Protein AF-A0A8X6INE1-F1 (afdb_monomer_lite)

InterPro domains:
  IPR004443 YjeF N-terminal domain [PS51385] (10-107)
  IPR036652 YjeF N-terminal domain superfamily [G3DSA:3.40.50.10260] (5-107)
  IPR036652 YjeF N-terminal domain superfamily [SSF64153] (8-100)

Radius of gyration: 15.14 Å; chains: 1; bounding box: 35×28×41 Å

pLDDT: mean 90.76, std 8.65, range [53.94, 97.94]

Organism: Nephila pilipes (NCBI:txid299642)

Sequence (107 aa):
MQSAALEEECVKIEEELQNVFKYNIVQLIEVEGFALTSAIVETFPVYCLKKNEILICIGAGKKGAVGLLCTRYLKIFGNDPTFLYPVTTQEAQLKRFVWQCEEMFVP

Secondary structure (DSSP, 8-state):
-HHHHHHHHHHHHHHHHHHTS---HHHHHHHHHHHHHHHHHHHS-GGGS-TT-EEEE--SHHHHHHHHHHHHHHHHTT--EEEE--S----HHHHHHHHHHHTTT--

Structure (mmCIF, N/CA/C/O backbone):
data_AF-A0A8X6INE1-F1
#
_entry.id   AF-A0A8X6INE1-F1
#
loop_
_atom_site.group_PDB
_atom_site.id
_atom_site.type_symbol
_atom_site.label_atom_id
_atom_site.label_alt_id
_atom_site.label_comp_id
_atom_site.label_asym_id
_atom_site.label_entity_id
_atom_site.label_seq_id
_atom_site.pdbx_PDB_ins_code
_atom_site.Cartn_x
_atom_site.Cartn_y
_atom_site.Cartn_z
_atom_site.occupancy
_atom_site.B_iso_or_equiv
_atom_site.auth_seq_id
_atom_site.auth_comp_id
_atom_site.auth_asym_id
_atom_site.auth_atom_id
_atom_site.pdbx_PDB_model_num
ATOM 1 N N . MET A 1 1 ? 4.506 -14.523 24.594 1.00 53.94 1 MET A N 1
ATOM 2 C CA . MET A 1 1 ? 4.253 -13.614 25.735 1.00 53.94 1 MET A CA 1
ATOM 3 C C . MET A 1 1 ? 4.793 -12.206 25.473 1.00 53.94 1 MET A C 1
ATOM 5 O O . MET A 1 1 ? 4.031 -11.275 25.654 1.00 53.94 1 MET A O 1
ATOM 9 N N . GLN A 1 2 ? 6.027 -12.031 24.969 1.00 57.88 2 GLN A N 1
ATOM 10 C CA . GLN A 1 2 ? 6.564 -10.705 24.593 1.00 57.88 2 GLN A CA 1
ATO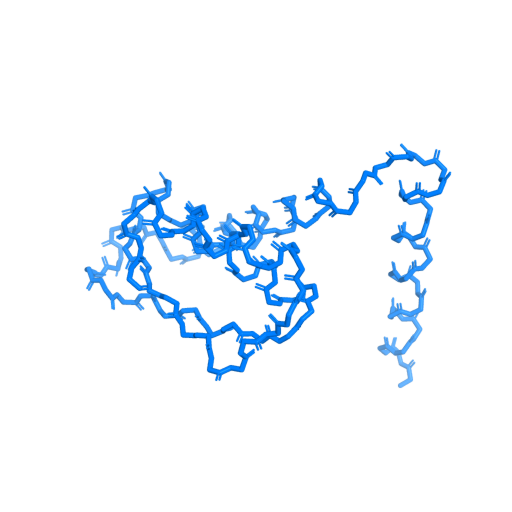M 11 C C . GLN A 1 2 ? 5.869 -10.032 23.388 1.00 57.88 2 GLN A C 1
ATOM 13 O O . GLN A 1 2 ? 5.680 -8.824 23.428 1.00 57.88 2 GLN A O 1
ATOM 18 N N . SER A 1 3 ? 5.446 -10.770 22.348 1.00 66.19 3 SER A N 1
ATOM 19 C CA . SER A 1 3 ? 4.816 -10.132 21.169 1.00 66.19 3 SER A CA 1
ATOM 20 C C . SER A 1 3 ? 3.423 -9.564 21.454 1.00 66.19 3 SER A C 1
ATOM 22 O O . SER A 1 3 ? 3.090 -8.510 20.937 1.00 66.19 3 SER A O 1
ATOM 24 N N . ALA A 1 4 ? 2.641 -10.212 22.322 1.00 75.19 4 ALA A N 1
ATOM 25 C CA . ALA A 1 4 ? 1.293 -9.754 22.663 1.00 75.19 4 ALA A CA 1
ATOM 26 C C . ALA A 1 4 ? 1.304 -8.417 23.425 1.00 75.19 4 ALA A C 1
ATOM 28 O O . ALA A 1 4 ? 0.450 -7.571 23.195 1.00 75.19 4 ALA A O 1
ATOM 29 N N . ALA A 1 5 ? 2.297 -8.207 24.298 1.00 79.75 5 ALA A N 1
ATOM 30 C CA . ALA A 1 5 ? 2.457 -6.942 25.013 1.00 79.75 5 ALA A CA 1
ATOM 31 C C . ALA A 1 5 ? 2.840 -5.792 24.063 1.00 79.75 5 ALA A C 1
ATOM 33 O O . ALA A 1 5 ? 2.336 -4.684 24.209 1.00 79.75 5 ALA A O 1
ATOM 34 N N . LEU A 1 6 ? 3.684 -6.076 23.065 1.00 88.00 6 LEU A N 1
ATOM 35 C CA . LEU A 1 6 ? 4.057 -5.105 22.036 1.00 88.00 6 LEU A CA 1
ATOM 36 C C . LEU A 1 6 ? 2.860 -4.747 21.143 1.00 88.00 6 LEU A C 1
ATOM 38 O O . LEU A 1 6 ? 2.648 -3.582 20.833 1.00 88.00 6 LEU A O 1
ATOM 42 N N . GLU A 1 7 ? 2.057 -5.740 20.755 1.00 85.69 7 GLU A N 1
ATOM 43 C CA . GLU A 1 7 ? 0.834 -5.518 19.974 1.00 85.69 7 GLU A CA 1
ATOM 44 C C . GLU A 1 7 ? -0.160 -4.625 20.726 1.00 85.69 7 GLU A C 1
ATOM 46 O O . GLU A 1 7 ? -0.713 -3.696 20.140 1.00 85.69 7 GLU A O 1
ATOM 51 N N . GLU A 1 8 ? -0.347 -4.852 22.028 1.00 91.50 8 GLU A N 1
ATOM 52 C CA . GLU A 1 8 ? -1.215 -4.014 22.860 1.00 91.50 8 GLU A CA 1
ATOM 53 C C . GLU A 1 8 ? -0.701 -2.567 22.958 1.00 91.50 8 GLU A C 1
ATOM 55 O O . GLU A 1 8 ? -1.487 -1.618 22.918 1.00 91.50 8 GLU A O 1
ATOM 60 N N . GLU A 1 9 ? 0.616 -2.380 23.056 1.00 94.50 9 GLU A N 1
ATOM 61 C CA . GLU A 1 9 ? 1.240 -1.055 23.069 1.00 94.50 9 GLU A CA 1
ATOM 62 C C . GLU A 1 9 ? 1.068 -0.327 21.727 1.00 94.50 9 GLU A C 1
ATOM 64 O O . GLU A 1 9 ? 0.668 0.838 21.712 1.00 94.50 9 GLU A O 1
ATOM 69 N N . CYS A 1 10 ? 1.268 -1.016 20.598 1.00 89.62 10 CYS A N 1
ATOM 70 C CA . CYS A 1 10 ? 1.027 -0.448 19.269 1.00 89.62 10 CYS A CA 1
ATOM 71 C C . CYS A 1 10 ? -0.420 0.028 19.100 1.00 89.62 10 CYS A C 1
ATOM 73 O O . CYS A 1 10 ? -0.643 1.122 18.584 1.00 89.62 10 CYS A O 1
ATOM 75 N N . VAL A 1 11 ? -1.399 -0.754 19.569 1.00 91.88 11 VAL A N 1
ATOM 76 C CA . VAL A 1 11 ? -2.817 -0.366 19.507 1.00 91.88 11 VAL A CA 1
ATOM 77 C C . VAL A 1 11 ? -3.066 0.923 20.292 1.00 91.88 11 VAL A C 1
ATOM 79 O O . VAL A 1 11 ? -3.707 1.834 19.775 1.00 91.88 11 VAL A O 1
ATOM 82 N N . LYS A 1 12 ? -2.507 1.048 21.502 1.00 96.31 12 LYS A N 1
ATOM 83 C CA . LYS A 1 12 ? -2.659 2.261 22.325 1.00 96.31 12 LYS A CA 1
ATOM 84 C C . LYS A 1 12 ? -2.056 3.494 21.656 1.00 96.31 12 LYS A C 1
ATOM 86 O O . LYS A 1 12 ? -2.669 4.559 21.677 1.00 96.31 12 LYS A O 1
ATOM 91 N N . ILE A 1 13 ? -0.889 3.350 21.028 1.00 95.56 13 ILE A N 1
ATOM 92 C CA . ILE A 1 13 ? -0.250 4.441 20.280 1.00 95.56 13 ILE A CA 1
ATOM 93 C C . ILE A 1 13 ? -1.129 4.861 19.093 1.00 95.56 13 ILE A C 1
ATOM 95 O O . ILE A 1 13 ? -1.353 6.053 18.883 1.00 95.56 13 ILE A O 1
ATOM 99 N N . GLU A 1 14 ? -1.673 3.908 18.330 1.00 93.25 14 GLU A N 1
ATOM 100 C CA . GLU A 1 14 ? -2.576 4.219 17.213 1.00 93.25 14 GLU A CA 1
ATOM 101 C C . GLU A 1 14 ? -3.867 4.914 17.671 1.00 93.25 14 GLU A C 1
ATOM 103 O O . GLU A 1 14 ? -4.356 5.825 16.991 1.00 93.25 14 GLU A O 1
ATOM 108 N N . GLU A 1 15 ? -4.416 4.516 18.820 1.00 95.75 15 GLU A N 1
ATOM 109 C CA . GLU A 1 15 ? -5.569 5.178 19.430 1.00 95.75 15 GLU A CA 1
ATOM 110 C C . GLU A 1 15 ? -5.2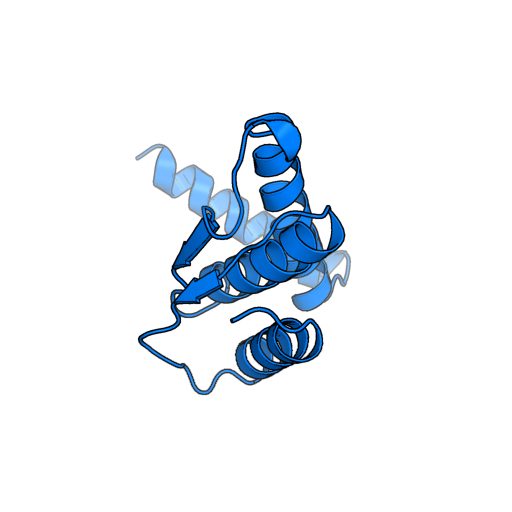35 6.608 19.863 1.00 95.75 15 GLU A C 1
ATOM 112 O O . GLU A 1 15 ? -6.036 7.515 19.636 1.00 95.75 15 GLU A O 1
ATOM 117 N N . GLU A 1 16 ? -4.058 6.845 20.445 1.00 97.94 16 GLU A N 1
ATOM 118 C CA . GLU A 1 16 ? -3.616 8.182 20.847 1.00 97.94 16 GLU A CA 1
ATOM 119 C C . GLU A 1 16 ? -3.421 9.101 19.632 1.00 97.94 16 GLU A C 1
ATOM 121 O O . GLU A 1 16 ? -3.908 10.237 19.619 1.00 97.94 16 GLU A O 1
ATOM 126 N N . LEU A 1 17 ? -2.795 8.598 18.563 1.00 97.81 17 LEU A N 1
ATOM 127 C CA . LEU A 1 17 ? -2.607 9.337 17.310 1.00 97.81 17 LEU A CA 1
ATOM 128 C C . LEU A 1 17 ? -3.938 9.807 16.708 1.00 97.81 17 LEU A C 1
ATOM 130 O O . LEU A 1 17 ? -4.037 10.940 16.231 1.00 97.81 17 LEU A O 1
ATOM 134 N N . GLN A 1 18 ? -4.978 8.976 16.771 1.00 96.56 18 GLN A N 1
ATOM 135 C CA . GLN A 1 18 ? -6.294 9.311 16.224 1.00 96.56 18 GLN A CA 1
ATOM 136 C C . GLN A 1 18 ? -7.136 10.164 17.181 1.00 96.56 18 GLN A C 1
ATOM 138 O O . GLN A 1 18 ? -7.794 11.119 16.762 1.00 96.56 18 GLN A O 1
ATOM 143 N N . ASN A 1 19 ? -7.113 9.861 18.479 1.00 97.25 19 ASN A N 1
ATOM 144 C CA . ASN A 1 19 ? -8.006 10.488 19.450 1.00 97.25 19 ASN A CA 1
ATOM 145 C C . ASN A 1 19 ? -7.429 11.757 20.076 1.00 97.25 19 ASN A C 1
ATOM 147 O O . ASN A 1 19 ? -8.187 12.700 20.304 1.00 97.25 19 ASN A O 1
ATOM 151 N N . VAL A 1 20 ? -6.124 11.811 20.340 1.00 97.94 20 VAL A N 1
ATOM 152 C CA . VAL A 1 20 ? -5.457 12.975 20.941 1.00 97.94 20 VAL A CA 1
ATOM 153 C C . VAL A 1 20 ? -4.901 13.877 19.847 1.00 97.94 20 VAL A C 1
ATOM 155 O O . VAL A 1 20 ? -5.274 15.047 19.776 1.00 97.94 20 VAL A O 1
ATOM 158 N N . PHE A 1 21 ? -4.087 13.322 18.947 1.00 97.81 21 PHE A N 1
ATOM 159 C CA . PHE A 1 21 ? -3.405 14.091 17.897 1.00 97.81 21 PHE A CA 1
ATOM 160 C C . PHE A 1 21 ? -4.243 14.309 16.630 1.00 97.81 21 PHE A C 1
ATOM 162 O O . PHE A 1 21 ? -3.852 15.086 15.762 1.00 97.81 21 PHE A O 1
ATOM 169 N N . LYS A 1 22 ? -5.424 13.682 16.548 1.00 97.38 22 LYS A N 1
ATOM 170 C CA . LYS A 1 22 ? -6.415 13.874 15.476 1.00 97.38 22 LYS A CA 1
ATOM 171 C C . LYS A 1 22 ? -5.907 13.535 14.072 1.00 97.38 22 LYS A C 1
ATOM 173 O O . LYS A 1 22 ? -6.461 14.033 13.090 1.00 97.38 22 LYS A O 1
ATOM 178 N N . TYR A 1 23 ? -4.908 12.660 13.958 1.00 97.44 23 TYR A N 1
ATOM 179 C CA . TYR A 1 23 ? -4.569 12.073 12.668 1.00 97.44 23 TYR A CA 1
ATOM 180 C C . TYR A 1 23 ? -5.736 11.228 12.176 1.00 97.44 23 TYR A C 1
ATOM 182 O O . TYR A 1 23 ? -6.311 10.434 12.921 1.00 97.44 23 TYR A O 1
ATOM 190 N N . ASN A 1 24 ? -6.095 11.390 10.908 1.00 94.38 24 ASN A N 1
ATOM 191 C CA . ASN A 1 24 ? -7.049 10.483 10.298 1.00 94.38 24 ASN A CA 1
ATOM 192 C C . ASN A 1 24 ? -6.345 9.173 9.909 1.00 94.38 24 ASN A C 1
ATOM 194 O O . ASN A 1 24 ? -5.143 9.143 9.641 1.00 94.38 24 ASN A O 1
ATOM 198 N N . ILE A 1 25 ? -7.108 8.083 9.844 1.00 91.50 25 ILE A N 1
ATOM 199 C CA . ILE A 1 25 ? -6.553 6.761 9.537 1.00 91.50 25 ILE A CA 1
ATOM 200 C C . ILE A 1 25 ? -5.859 6.711 8.167 1.00 91.50 25 ILE A C 1
ATOM 202 O O . ILE A 1 25 ? -4.854 6.028 8.017 1.00 91.50 25 ILE A O 1
ATOM 206 N N . VAL A 1 26 ? -6.337 7.479 7.181 1.00 93.50 26 VAL A N 1
ATOM 207 C CA . VAL A 1 26 ? -5.726 7.530 5.845 1.00 93.50 26 VAL A CA 1
ATOM 208 C C . VAL A 1 26 ? -4.314 8.113 5.915 1.00 93.50 26 VAL A C 1
ATOM 210 O O . VAL A 1 26 ? -3.413 7.550 5.312 1.00 93.50 26 VAL A O 1
ATOM 213 N N . GLN A 1 27 ? -4.087 9.175 6.692 1.00 95.62 27 GLN A N 1
ATOM 214 C CA . GLN A 1 27 ? -2.761 9.766 6.897 1.00 95.62 27 GLN A CA 1
ATOM 215 C C . GLN A 1 27 ? -1.788 8.765 7.522 1.00 95.62 27 GLN A C 1
ATOM 217 O O . GLN A 1 27 ? -0.640 8.693 7.096 1.00 95.62 27 GLN A O 1
ATOM 222 N N . LEU A 1 28 ? -2.244 7.982 8.504 1.00 95.31 28 LEU A N 1
ATOM 223 C CA . LEU A 1 28 ? -1.407 6.970 9.151 1.00 95.31 28 LEU A CA 1
ATOM 224 C C . LEU A 1 28 ? -1.034 5.845 8.174 1.00 95.31 28 LEU A C 1
ATOM 226 O O . LEU A 1 28 ? 0.143 5.522 8.040 1.00 95.31 28 LEU A O 1
ATOM 230 N N . ILE A 1 29 ? -2.007 5.319 7.422 1.00 95.31 29 ILE A N 1
ATOM 231 C CA . ILE A 1 29 ? -1.765 4.279 6.406 1.00 95.31 29 ILE A CA 1
ATOM 232 C C . ILE A 1 29 ? -0.821 4.802 5.309 1.00 95.31 29 ILE A C 1
ATOM 234 O O . ILE A 1 29 ? 0.072 4.073 4.884 1.00 95.31 29 ILE A O 1
ATOM 238 N N . GLU A 1 30 ? -0.966 6.059 4.877 1.00 96.69 30 GLU A N 1
ATOM 239 C CA . GLU A 1 30 ? -0.063 6.706 3.909 1.00 96.69 30 GLU A CA 1
ATOM 240 C C . GLU A 1 30 ? 1.387 6.744 4.392 1.00 96.69 30 GLU A C 1
ATOM 242 O O . GLU A 1 30 ? 2.297 6.360 3.654 1.00 96.69 30 GLU A O 1
ATOM 247 N N . VAL A 1 31 ? 1.609 7.127 5.652 1.00 96.62 31 VAL A N 1
ATOM 248 C CA . VAL A 1 31 ? 2.950 7.127 6.251 1.00 96.62 31 VAL A CA 1
ATOM 249 C C . VAL A 1 31 ? 3.514 5.707 6.349 1.00 96.62 31 VAL A C 1
ATOM 251 O O . VAL A 1 31 ? 4.676 5.493 6.007 1.00 96.62 31 VAL A O 1
ATOM 254 N N . GLU A 1 32 ? 2.705 4.722 6.748 1.00 95.62 32 GLU A N 1
ATOM 255 C CA . GLU A 1 32 ? 3.118 3.312 6.811 1.00 95.62 32 GLU A CA 1
ATOM 256 C C . GLU A 1 32 ? 3.488 2.753 5.425 1.00 95.62 32 GLU A C 1
ATOM 258 O O . GLU A 1 32 ? 4.528 2.110 5.268 1.00 95.62 32 GLU A O 1
ATOM 263 N N . GLY A 1 33 ? 2.675 3.031 4.400 1.00 97.25 33 GLY A N 1
ATOM 264 C CA . GLY A 1 33 ? 2.930 2.606 3.020 1.00 97.25 33 GLY A CA 1
ATOM 265 C C . GLY A 1 33 ? 4.187 3.244 2.430 1.00 97.25 33 GLY A C 1
ATOM 266 O O . GLY A 1 33 ? 4.968 2.572 1.746 1.00 97.25 33 GLY A O 1
ATOM 267 N N . PHE A 1 34 ? 4.425 4.522 2.734 1.00 97.75 34 PHE A N 1
ATOM 268 C CA . PHE A 1 34 ? 5.651 5.213 2.350 1.00 97.75 34 PHE A CA 1
ATOM 269 C C . PHE A 1 34 ? 6.879 4.620 3.051 1.00 97.75 34 PHE A C 1
ATOM 271 O O . PHE A 1 34 ? 7.867 4.310 2.385 1.00 97.75 34 PHE A O 1
ATOM 278 N N . ALA A 1 35 ? 6.811 4.401 4.369 1.00 97.38 35 ALA A N 1
ATOM 279 C CA . ALA A 1 35 ? 7.909 3.826 5.144 1.00 97.38 35 ALA A CA 1
ATOM 280 C C . ALA A 1 35 ? 8.291 2.423 4.642 1.00 97.38 35 ALA A C 1
ATOM 282 O O . ALA A 1 35 ? 9.474 2.143 4.438 1.00 97.38 35 ALA A O 1
ATOM 283 N N . LEU A 1 36 ? 7.295 1.571 4.363 1.00 96.69 36 LEU A N 1
ATOM 284 C CA . LEU A 1 36 ? 7.515 0.252 3.766 1.00 96.69 36 LEU A CA 1
ATOM 285 C C . LEU A 1 36 ? 8.215 0.359 2.405 1.00 96.69 36 LEU A C 1
ATOM 287 O O . LEU A 1 36 ? 9.152 -0.385 2.122 1.00 96.69 36 LEU A O 1
ATOM 291 N N . THR A 1 37 ? 7.793 1.311 1.575 1.00 96.88 37 THR A N 1
ATOM 292 C CA . THR A 1 37 ? 8.402 1.520 0.260 1.00 96.88 37 THR A CA 1
ATOM 293 C C . THR A 1 37 ? 9.840 2.014 0.356 1.00 96.88 37 THR A C 1
ATOM 295 O O . THR A 1 37 ? 10.686 1.517 -0.382 1.00 96.88 37 THR A O 1
ATOM 298 N N . SER A 1 38 ? 10.133 2.941 1.275 1.00 96.38 38 SER A N 1
ATOM 299 C CA . SER A 1 38 ? 11.497 3.443 1.503 1.00 96.38 38 SER A CA 1
ATOM 300 C C . SER A 1 38 ? 12.440 2.290 1.826 1.00 96.38 38 SER A C 1
ATOM 302 O O . SER A 1 38 ? 13.463 2.127 1.168 1.00 96.38 38 SER A O 1
ATOM 304 N N . ALA A 1 39 ? 12.036 1.411 2.749 1.00 96.38 39 ALA A N 1
ATOM 305 C CA . ALA A 1 39 ? 12.826 0.241 3.116 1.00 96.38 39 ALA A CA 1
ATOM 306 C C . ALA A 1 39 ? 13.080 -0.695 1.920 1.00 96.38 39 ALA A C 1
ATOM 308 O O . ALA A 1 39 ? 14.193 -1.201 1.755 1.00 96.38 39 ALA A O 1
ATOM 309 N N . ILE A 1 40 ? 12.077 -0.909 1.058 1.00 93.94 40 ILE A N 1
ATOM 310 C CA . ILE A 1 40 ? 12.228 -1.730 -0.151 1.00 93.94 40 ILE A CA 1
ATOM 311 C C . ILE A 1 40 ? 13.196 -1.073 -1.135 1.00 93.94 40 ILE A C 1
ATOM 313 O O . ILE A 1 40 ? 14.099 -1.749 -1.611 1.00 93.94 40 ILE A O 1
ATOM 317 N N . VAL A 1 41 ? 13.038 0.218 -1.433 1.00 93.25 41 VAL A N 1
ATOM 318 C CA . VAL A 1 41 ? 13.875 0.936 -2.411 1.00 93.25 41 VAL A CA 1
ATOM 319 C C . VAL A 1 41 ? 15.326 1.048 -1.937 1.00 93.25 41 VAL A C 1
ATOM 321 O O . VAL A 1 41 ? 16.246 0.956 -2.749 1.00 93.25 41 VAL A O 1
ATOM 324 N N . GLU A 1 42 ? 15.547 1.198 -0.630 1.00 93.69 42 GLU A N 1
ATOM 325 C CA . GLU A 1 42 ? 16.882 1.198 -0.023 1.00 93.69 42 GLU A CA 1
ATOM 326 C C . GLU A 1 42 ? 17.547 -0.181 -0.098 1.00 93.69 42 GLU A C 1
ATOM 328 O O . GLU A 1 42 ? 18.738 -0.283 -0.394 1.00 93.69 42 GLU A O 1
ATOM 333 N N . THR A 1 43 ? 16.781 -1.250 0.137 1.00 93.94 43 THR A N 1
ATOM 334 C CA . THR A 1 43 ? 17.300 -2.628 0.140 1.00 93.94 43 THR A CA 1
ATOM 335 C C . THR A 1 43 ? 17.470 -3.184 -1.275 1.00 93.94 43 THR A C 1
ATOM 337 O O . THR A 1 43 ? 18.425 -3.908 -1.559 1.00 93.94 43 THR A O 1
ATOM 340 N N . PHE A 1 44 ? 16.556 -2.831 -2.178 1.00 90.56 44 PHE A N 1
ATOM 341 C CA . PHE A 1 44 ? 16.491 -3.284 -3.564 1.00 90.56 44 PHE A CA 1
ATOM 342 C C . PHE A 1 44 ? 16.367 -2.078 -4.505 1.00 90.56 44 PHE A C 1
ATOM 344 O O . PHE A 1 44 ? 15.280 -1.787 -5.019 1.00 90.56 44 PHE A O 1
ATOM 351 N N . PRO A 1 45 ? 17.479 -1.362 -4.752 1.00 86.62 45 PRO A N 1
ATOM 352 C CA . PRO A 1 45 ? 17.478 -0.221 -5.654 1.00 86.62 45 PRO A CA 1
ATOM 353 C C . PRO A 1 45 ? 16.946 -0.584 -7.042 1.00 86.62 45 PRO A C 1
ATOM 355 O O . PRO A 1 45 ? 17.178 -1.687 -7.536 1.00 86.62 45 PRO A O 1
ATOM 358 N N . VAL A 1 46 ? 16.292 0.369 -7.711 1.00 84.12 46 VAL A N 1
ATOM 359 C CA . VAL A 1 46 ? 15.604 0.144 -9.000 1.00 84.12 46 VAL A CA 1
ATOM 360 C C . VAL A 1 46 ? 16.515 -0.491 -10.055 1.00 84.12 46 VAL A C 1
ATOM 362 O O . VAL A 1 46 ? 16.077 -1.354 -10.804 1.00 84.12 46 VAL A O 1
ATOM 365 N N . TYR A 1 47 ? 17.798 -0.119 -10.097 1.00 82.62 47 TYR A N 1
ATOM 366 C CA . TYR A 1 47 ? 18.757 -0.662 -11.067 1.00 82.62 47 TYR A CA 1
ATOM 367 C C . TYR A 1 47 ? 19.121 -2.139 -10.831 1.00 82.62 47 TYR A C 1
ATOM 369 O O . TYR A 1 47 ? 19.685 -2.772 -11.723 1.00 82.62 47 TYR A O 1
ATOM 377 N N . CYS A 1 48 ? 18.820 -2.688 -9.652 1.00 83.69 48 CYS A N 1
ATOM 378 C CA . CYS A 1 48 ? 19.008 -4.102 -9.334 1.00 83.69 48 CYS A CA 1
ATOM 379 C C . CYS A 1 48 ? 17.840 -4.975 -9.810 1.00 83.69 48 CYS A C 1
ATOM 381 O O . CYS A 1 48 ? 17.996 -6.193 -9.869 1.00 83.69 48 CYS A O 1
ATOM 383 N N . LEU A 1 49 ? 16.689 -4.373 -10.124 1.00 81.31 49 LEU A N 1
ATOM 384 C CA . LEU A 1 49 ? 15.452 -5.073 -10.459 1.00 81.31 49 LEU A CA 1
ATOM 385 C C . LEU A 1 49 ? 15.123 -4.893 -11.946 1.00 81.31 49 LEU A C 1
ATOM 387 O O . LEU A 1 49 ? 15.204 -3.796 -12.502 1.00 81.31 49 LEU A O 1
ATOM 391 N N . LYS A 1 50 ? 14.730 -5.973 -12.617 1.00 76.31 50 LYS A N 1
ATOM 392 C CA . LYS A 1 50 ? 14.164 -5.917 -13.970 1.00 76.31 50 LYS A CA 1
ATOM 393 C C . LYS A 1 50 ? 12.698 -5.483 -13.906 1.00 76.31 50 LYS A C 1
ATOM 395 O O . LYS A 1 50 ? 12.057 -5.479 -12.855 1.00 76.31 50 LYS A O 1
ATOM 400 N N . LYS A 1 51 ? 12.140 -5.132 -15.068 1.00 70.25 51 LYS A N 1
ATOM 401 C CA . LYS A 1 51 ? 10.701 -4.855 -15.196 1.00 70.25 51 LYS A CA 1
ATOM 402 C C . LYS A 1 51 ? 9.869 -6.058 -14.736 1.00 70.25 51 LYS A C 1
ATOM 404 O O . LYS A 1 51 ? 10.213 -7.189 -15.074 1.00 70.25 51 LYS A O 1
ATOM 409 N N . ASN A 1 52 ? 8.759 -5.784 -14.048 1.00 66.06 52 ASN A N 1
ATOM 410 C CA . ASN A 1 52 ? 7.785 -6.760 -13.541 1.00 66.06 52 ASN A CA 1
ATOM 411 C C . ASN A 1 52 ? 8.308 -7.749 -12.479 1.00 66.06 52 ASN A C 1
ATOM 413 O O . ASN A 1 52 ? 7.770 -8.846 -12.349 1.00 66.06 52 ASN A O 1
ATOM 417 N N . GLU A 1 53 ? 9.345 -7.398 -11.713 1.00 82.38 53 GLU A N 1
ATOM 418 C CA . GLU A 1 53 ? 9.877 -8.283 -10.660 1.00 82.38 53 GLU A CA 1
ATOM 419 C C . GLU A 1 53 ? 9.227 -8.091 -9.279 1.00 82.38 53 GLU A C 1
ATOM 421 O O . GLU A 1 53 ? 9.526 -8.849 -8.357 1.00 82.38 53 GLU A O 1
ATOM 426 N N . ILE A 1 54 ? 8.323 -7.119 -9.112 1.00 92.69 54 ILE A N 1
ATOM 427 C CA . ILE A 1 54 ? 7.686 -6.847 -7.816 1.00 92.69 54 ILE A CA 1
ATOM 428 C C . ILE A 1 54 ? 6.204 -7.207 -7.869 1.00 92.69 54 ILE A C 1
ATOM 430 O O . ILE A 1 54 ? 5.405 -6.499 -8.476 1.00 92.69 54 ILE A O 1
ATOM 434 N N . LEU A 1 55 ? 5.837 -8.281 -7.172 1.00 94.94 55 LEU A N 1
ATOM 435 C CA . LEU A 1 55 ? 4.450 -8.657 -6.920 1.00 94.94 55 LEU A CA 1
ATOM 436 C C . LEU A 1 55 ? 4.075 -8.335 -5.473 1.00 94.94 55 LEU A C 1
ATOM 438 O O . LEU A 1 55 ? 4.731 -8.803 -4.542 1.00 94.94 55 LEU A O 1
ATOM 442 N N . ILE A 1 56 ? 2.982 -7.597 -5.282 1.00 95.44 56 ILE A N 1
ATOM 443 C CA . ILE A 1 56 ? 2.443 -7.280 -3.958 1.00 95.44 56 ILE A CA 1
ATOM 444 C C . ILE A 1 56 ? 1.132 -8.031 -3.743 1.00 95.44 56 ILE A C 1
ATOM 446 O O . ILE A 1 56 ? 0.141 -7.813 -4.436 1.00 95.44 56 ILE A O 1
ATOM 450 N N . CYS A 1 57 ? 1.116 -8.918 -2.750 1.00 95.06 57 CYS A N 1
ATOM 451 C CA . CYS A 1 57 ? -0.070 -9.684 -2.378 1.00 95.06 57 CYS A CA 1
ATOM 452 C C . CYS A 1 57 ? -0.928 -8.891 -1.386 1.00 95.06 57 CYS A C 1
ATOM 454 O O . CYS A 1 57 ? -0.517 -8.644 -0.251 1.00 95.06 57 CYS A O 1
ATOM 456 N N . ILE A 1 58 ? -2.135 -8.517 -1.803 1.00 94.12 58 ILE A N 1
ATOM 457 C CA . ILE A 1 58 ? -3.044 -7.671 -1.031 1.00 94.12 58 ILE A CA 1
ATOM 458 C C . ILE A 1 58 ? -3.996 -8.541 -0.208 1.00 94.12 58 ILE A C 1
ATOM 460 O O . ILE A 1 58 ? -4.796 -9.311 -0.742 1.00 94.12 58 ILE A O 1
ATOM 464 N N . GLY A 1 59 ? -3.895 -8.413 1.116 1.00 90.75 59 GLY A N 1
ATOM 465 C CA . GLY A 1 59 ? -4.830 -9.003 2.075 1.00 90.75 59 GLY A CA 1
ATOM 466 C C . GLY A 1 59 ? -6.012 -8.085 2.399 1.00 90.75 59 GLY A C 1
ATOM 467 O O . GLY A 1 59 ? -6.156 -7.001 1.845 1.00 90.75 59 GLY A O 1
ATOM 468 N N . ALA A 1 60 ? -6.853 -8.506 3.342 1.00 87.88 60 ALA A N 1
ATOM 469 C CA . ALA A 1 60 ? -7.951 -7.687 3.854 1.00 87.88 60 ALA A CA 1
ATOM 470 C C . ALA A 1 60 ? -7.481 -6.651 4.899 1.00 87.88 60 ALA A C 1
ATOM 472 O O . ALA A 1 60 ? -6.463 -6.838 5.573 1.00 87.88 60 ALA A O 1
ATOM 473 N N . GLY A 1 61 ? -8.270 -5.587 5.078 1.00 88.75 61 GLY A N 1
ATOM 474 C CA . GLY A 1 61 ? -8.091 -4.582 6.129 1.00 88.75 61 GLY A CA 1
ATOM 475 C C . GLY A 1 61 ? -6.858 -3.691 5.951 1.00 88.75 61 GLY A C 1
ATOM 476 O O . GLY A 1 61 ? -6.313 -3.551 4.854 1.00 88.75 61 GLY A O 1
ATOM 477 N N . LYS A 1 62 ? -6.392 -3.102 7.061 1.00 90.31 62 LYS A N 1
ATOM 478 C CA . LYS A 1 62 ? -5.318 -2.090 7.082 1.00 90.31 62 LYS A CA 1
ATOM 479 C C . LYS A 1 62 ? -4.027 -2.554 6.396 1.00 90.31 62 LYS A C 1
ATOM 481 O O . LYS A 1 62 ? -3.455 -1.805 5.615 1.00 90.31 62 LYS A O 1
ATOM 486 N N . LYS A 1 63 ? -3.600 -3.805 6.609 1.00 90.75 63 LYS A N 1
ATOM 487 C CA . LYS A 1 63 ? -2.391 -4.355 5.960 1.00 90.75 63 LYS A CA 1
ATOM 488 C C . LYS A 1 63 ? -2.517 -4.393 4.434 1.00 90.75 63 LYS A C 1
ATOM 490 O O . LYS A 1 63 ? -1.551 -4.100 3.737 1.00 90.75 63 LYS A O 1
ATOM 495 N N . 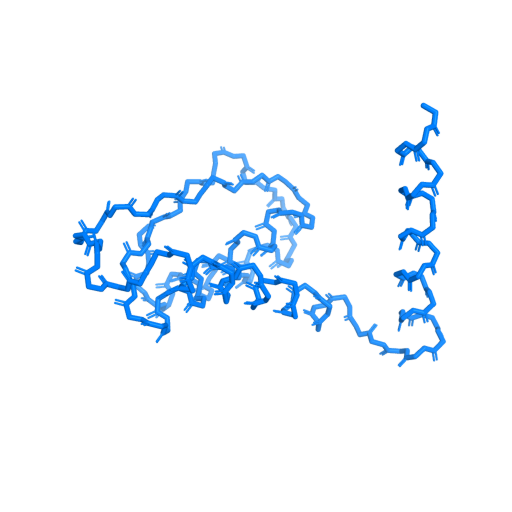GLY A 1 64 ? -3.706 -4.713 3.919 1.00 93.75 64 GLY A N 1
ATOM 496 C CA . GLY A 1 64 ? -3.998 -4.636 2.487 1.00 93.75 64 GLY A CA 1
ATOM 497 C C . GLY A 1 64 ? -3.919 -3.209 1.954 1.00 93.75 64 GLY A C 1
ATOM 498 O O . GLY A 1 64 ? -3.302 -2.975 0.918 1.00 93.75 64 GLY A O 1
ATOM 499 N N . ALA A 1 65 ? -4.476 -2.245 2.694 1.00 94.62 65 ALA A N 1
ATOM 500 C CA . ALA A 1 65 ? -4.383 -0.828 2.348 1.00 94.62 65 ALA A CA 1
ATOM 501 C C . ALA A 1 65 ? -2.926 -0.334 2.294 1.00 94.62 65 ALA A C 1
ATOM 503 O O . ALA A 1 65 ? -2.536 0.283 1.306 1.00 94.62 65 ALA A O 1
ATOM 504 N N . VAL A 1 66 ? -2.103 -0.670 3.295 1.00 96.56 66 VAL A N 1
ATOM 505 C CA . VAL A 1 66 ? -0.662 -0.354 3.305 1.00 96.56 66 VAL A CA 1
ATOM 506 C C . VAL A 1 66 ? 0.050 -0.977 2.101 1.00 96.56 66 VAL A C 1
ATOM 508 O O . VAL A 1 66 ? 0.858 -0.311 1.460 1.00 96.56 66 VAL A O 1
ATOM 511 N N . GLY A 1 67 ? -0.281 -2.225 1.748 1.00 96.19 67 GLY A N 1
ATOM 512 C CA . GLY A 1 67 ? 0.243 -2.890 0.553 1.00 96.19 67 GLY A CA 1
ATOM 513 C C . GLY A 1 67 ? -0.081 -2.137 -0.739 1.00 96.19 67 GLY A C 1
ATOM 514 O O . GLY A 1 67 ? 0.820 -1.889 -1.530 1.00 96.19 67 GLY A O 1
ATOM 515 N N . LEU A 1 68 ? -1.333 -1.705 -0.925 1.00 96.62 68 LEU A N 1
ATOM 516 C CA . LEU A 1 68 ? -1.743 -0.911 -2.093 1.00 96.62 68 LEU A CA 1
ATOM 517 C C . LEU A 1 68 ? -1.005 0.433 -2.157 1.00 96.62 68 LEU A C 1
ATOM 519 O O . LEU A 1 68 ? -0.549 0.841 -3.223 1.00 96.62 68 LEU A O 1
ATOM 523 N N . LEU A 1 69 ? -0.828 1.109 -1.020 1.00 97.44 69 LEU A N 1
ATOM 524 C CA . LEU A 1 69 ? -0.047 2.346 -0.976 1.00 97.44 69 LEU A CA 1
ATOM 525 C C . LEU A 1 69 ? 1.425 2.106 -1.290 1.00 97.44 69 LEU A C 1
ATOM 527 O O . LEU A 1 69 ? 2.023 2.889 -2.024 1.00 97.44 69 LEU A O 1
ATOM 531 N N . CYS A 1 70 ? 1.994 1.002 -0.811 1.00 97.50 70 CYS A N 1
ATOM 532 C CA . CYS A 1 70 ? 3.345 0.604 -1.174 1.00 97.50 70 CYS A CA 1
ATOM 533 C C . CYS A 1 70 ? 3.481 0.380 -2.686 1.00 97.50 70 CYS A C 1
ATOM 535 O O . CYS A 1 70 ? 4.388 0.931 -3.306 1.00 97.50 70 CYS A O 1
ATOM 537 N N . THR A 1 71 ? 2.532 -0.324 -3.311 1.00 97.06 71 THR A N 1
ATOM 538 C CA . THR A 1 71 ? 2.466 -0.482 -4.772 1.00 97.06 71 THR A CA 1
ATOM 539 C C . THR A 1 71 ? 2.461 0.869 -5.486 1.00 97.06 71 THR A C 1
ATOM 541 O O . THR A 1 71 ? 3.234 1.094 -6.420 1.00 97.06 71 THR A O 1
ATOM 544 N N . ARG A 1 72 ? 1.629 1.801 -5.012 1.00 97.31 72 ARG A N 1
ATOM 545 C CA . ARG A 1 72 ? 1.529 3.155 -5.560 1.00 97.31 72 ARG A CA 1
ATOM 546 C C . ARG A 1 72 ? 2.857 3.909 -5.458 1.00 97.31 72 ARG A C 1
ATOM 548 O O . ARG A 1 72 ? 3.315 4.488 -6.441 1.00 97.31 72 ARG A O 1
ATOM 555 N N . TYR A 1 73 ? 3.497 3.892 -4.291 1.00 97.62 73 TYR A N 1
ATOM 556 C CA . TYR A 1 73 ? 4.773 4.573 -4.076 1.00 97.62 73 TYR A CA 1
ATOM 557 C C . TYR A 1 73 ? 5.917 3.946 -4.873 1.00 97.62 73 TYR A C 1
ATOM 559 O O . TYR A 1 73 ? 6.714 4.682 -5.448 1.00 97.62 73 TYR A O 1
ATOM 567 N N . LEU A 1 74 ? 5.976 2.618 -4.990 1.00 95.69 74 LEU A N 1
ATOM 568 C CA . LEU A 1 74 ? 6.965 1.936 -5.829 1.00 95.69 74 LEU A CA 1
ATOM 569 C C . LEU A 1 74 ? 6.877 2.399 -7.286 1.00 95.69 74 LEU A C 1
ATOM 571 O O . LEU A 1 74 ? 7.905 2.675 -7.902 1.00 95.69 74 LEU A O 1
ATOM 575 N N . LYS A 1 75 ? 5.659 2.570 -7.818 1.00 94.94 75 LYS A N 1
ATOM 576 C CA . LYS A 1 75 ? 5.466 3.141 -9.157 1.00 94.94 75 LYS A CA 1
ATOM 577 C C . LYS A 1 75 ? 6.019 4.568 -9.258 1.00 94.94 75 LYS A C 1
ATOM 579 O O . LYS A 1 75 ? 6.671 4.895 -10.246 1.00 94.94 75 LYS A O 1
ATOM 584 N N . ILE A 1 76 ? 5.805 5.40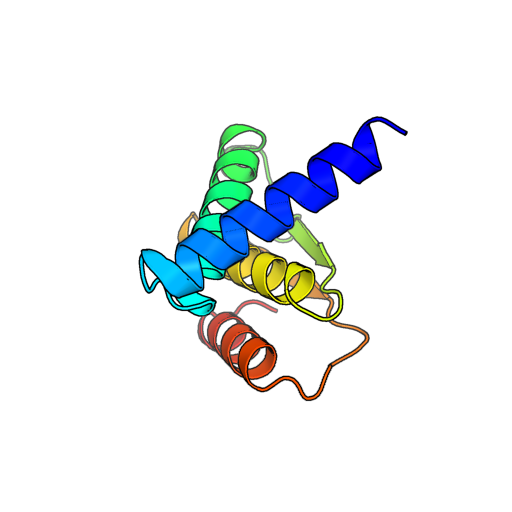5 -8.236 1.00 95.00 76 ILE A N 1
ATOM 585 C CA . ILE A 1 76 ? 6.339 6.782 -8.168 1.00 95.00 76 ILE A CA 1
ATOM 586 C C . ILE A 1 76 ? 7.875 6.789 -8.123 1.00 95.00 76 ILE A C 1
ATOM 588 O O . ILE A 1 76 ? 8.499 7.622 -8.777 1.00 95.00 76 ILE A O 1
ATOM 592 N N . PHE A 1 77 ? 8.491 5.854 -7.396 1.00 93.25 77 PHE A N 1
ATOM 593 C CA . PHE A 1 77 ? 9.950 5.722 -7.305 1.00 93.25 77 PHE A CA 1
ATOM 594 C C . PHE A 1 77 ? 10.606 5.106 -8.553 1.00 93.25 77 PHE A C 1
ATOM 596 O O . PHE A 1 77 ? 11.831 5.020 -8.620 1.00 93.25 77 PHE A O 1
ATOM 603 N N . GLY A 1 78 ? 9.820 4.739 -9.570 1.00 91.81 78 GLY A N 1
ATOM 604 C CA . GLY A 1 78 ? 10.316 4.248 -10.856 1.00 91.81 78 GLY A CA 1
ATOM 605 C C . GLY A 1 78 ? 10.436 2.726 -10.951 1.00 91.81 78 GLY A C 1
ATOM 606 O O . GLY A 1 78 ? 10.930 2.223 -11.960 1.00 91.81 78 GLY A O 1
ATOM 607 N N . ASN A 1 79 ? 9.974 1.988 -9.938 1.00 92.56 79 ASN A N 1
ATOM 608 C CA . ASN A 1 79 ? 9.803 0.542 -10.029 1.00 92.56 79 ASN A CA 1
ATOM 609 C C . ASN A 1 79 ? 8.569 0.196 -10.886 1.00 92.56 79 ASN A C 1
ATOM 611 O O . ASN A 1 79 ? 7.717 1.040 -11.171 1.00 92.56 79 ASN A O 1
ATOM 615 N N . ASP A 1 80 ? 8.448 -1.079 -11.261 1.00 92.75 80 ASP A N 1
ATOM 616 C CA . ASP A 1 80 ? 7.330 -1.591 -12.063 1.00 92.75 80 ASP A CA 1
ATOM 617 C C . ASP A 1 80 ? 6.582 -2.698 -11.299 1.00 92.75 80 ASP A C 1
ATOM 619 O O . ASP A 1 80 ? 6.814 -3.885 -11.548 1.00 92.75 80 ASP A O 1
ATOM 623 N N . PRO A 1 81 ? 5.782 -2.326 -10.279 1.00 95.25 81 PRO A N 1
ATOM 624 C CA . PRO A 1 81 ? 5.076 -3.287 -9.449 1.00 95.25 81 PRO A CA 1
ATOM 625 C C . PRO A 1 81 ? 3.792 -3.789 -10.118 1.00 95.25 81 PRO A C 1
ATOM 627 O O . PRO A 1 81 ? 3.218 -3.139 -10.989 1.00 95.25 81 PRO A O 1
ATOM 630 N N . THR A 1 82 ? 3.314 -4.933 -9.646 1.00 95.56 82 THR A N 1
ATOM 631 C CA . THR A 1 82 ? 2.001 -5.525 -9.935 1.00 95.56 82 THR A CA 1
ATOM 632 C C . THR A 1 82 ? 1.378 -5.922 -8.604 1.00 95.56 82 THR A C 1
ATOM 634 O O . THR A 1 82 ? 2.107 -6.322 -7.689 1.00 95.56 82 THR A O 1
ATOM 637 N N . PHE A 1 83 ? 0.055 -5.846 -8.457 1.00 94.94 83 PHE A N 1
ATOM 638 C CA . PHE A 1 83 ? -0.598 -6.326 -7.236 1.00 94.94 83 PHE A CA 1
ATOM 639 C C . PHE A 1 83 ? -1.591 -7.456 -7.504 1.00 94.94 83 PHE A C 1
ATOM 641 O O . PHE A 1 83 ? -2.330 -7.465 -8.480 1.00 94.94 83 PHE A O 1
ATOM 648 N N . LEU A 1 84 ? -1.629 -8.430 -6.595 1.00 94.50 84 LEU A N 1
ATOM 649 C CA . LEU A 1 84 ? -2.620 -9.500 -6.595 1.00 94.50 84 LEU A CA 1
ATOM 650 C C . LEU A 1 84 ? -3.576 -9.277 -5.429 1.00 94.50 84 LEU A C 1
ATOM 652 O O . LEU A 1 84 ? -3.168 -9.385 -4.273 1.00 94.50 84 LEU A O 1
ATOM 656 N N . TYR A 1 85 ? -4.850 -9.014 -5.726 1.00 92.12 85 TYR A N 1
ATOM 657 C CA . TYR A 1 85 ? -5.889 -8.820 -4.714 1.00 92.12 85 TYR A CA 1
ATOM 658 C C . TYR A 1 85 ? -7.000 -9.881 -4.837 1.00 92.12 85 TYR A C 1
ATOM 660 O O . TYR A 1 85 ? -8.044 -9.629 -5.438 1.00 92.12 85 TYR A O 1
ATOM 668 N N . PRO A 1 86 ? -6.786 -11.100 -4.298 1.00 85.81 86 PRO A N 1
ATOM 669 C CA . PRO A 1 86 ? -7.640 -12.254 -4.584 1.00 85.81 86 PRO A CA 1
ATOM 670 C C . PRO A 1 86 ? -8.972 -12.231 -3.825 1.00 85.81 86 PRO A C 1
ATOM 672 O O . PRO A 1 86 ? -9.946 -12.827 -4.277 1.00 85.81 86 PRO A O 1
ATOM 675 N N . VAL A 1 87 ? -9.026 -11.561 -2.669 1.00 79.06 87 VAL A N 1
ATOM 676 C CA . VAL A 1 87 ? -10.232 -11.447 -1.839 1.00 79.06 87 VAL A CA 1
ATOM 677 C C . VAL A 1 87 ? -10.574 -9.976 -1.686 1.00 79.06 87 VAL A C 1
ATOM 679 O O . VAL A 1 87 ? -10.148 -9.318 -0.739 1.00 79.06 87 VAL A O 1
ATOM 682 N N . THR A 1 88 ? -11.342 -9.456 -2.639 1.00 71.94 88 THR A N 1
ATOM 683 C CA . THR A 1 88 ? -11.768 -8.060 -2.620 1.00 71.94 88 THR A CA 1
ATOM 684 C C . THR A 1 88 ? -12.791 -7.832 -1.509 1.00 71.94 88 THR A C 1
ATOM 686 O O . THR A 1 88 ? -13.894 -8.379 -1.506 1.00 71.94 88 THR A O 1
ATOM 689 N N . THR A 1 89 ? -12.427 -7.014 -0.523 1.00 75.00 89 THR A N 1
ATOM 690 C CA . THR A 1 89 ? -13.362 -6.578 0.518 1.00 75.00 89 THR A CA 1
ATOM 691 C C . THR A 1 89 ? -14.235 -5.428 0.007 1.00 75.00 89 THR A C 1
ATOM 693 O O . THR A 1 89 ? -13.856 -4.667 -0.886 1.00 75.00 89 THR A O 1
ATOM 696 N N . GLN A 1 90 ? -15.428 -5.251 0.586 1.00 73.56 90 GLN A N 1
ATOM 697 C CA . GLN A 1 90 ? -16.289 -4.101 0.265 1.00 73.56 90 GLN A CA 1
ATOM 698 C C . GLN A 1 90 ? -15.842 -2.794 0.941 1.00 73.56 90 GLN A C 1
ATOM 700 O O . GLN A 1 90 ? -16.552 -1.790 0.872 1.00 73.56 90 GLN A O 1
ATOM 705 N N . GLU A 1 91 ? -14.671 -2.788 1.573 1.00 82.44 91 GLU A N 1
ATOM 706 C CA . GLU A 1 91 ? -14.170 -1.652 2.327 1.00 82.44 91 GLU A CA 1
ATOM 707 C C . GLU A 1 91 ? -13.903 -0.460 1.400 1.00 82.44 91 GLU A C 1
ATOM 709 O O . GLU A 1 91 ? -13.096 -0.521 0.469 1.00 82.44 91 GLU A O 1
ATOM 714 N N . ALA A 1 92 ? -14.610 0.646 1.645 1.00 85.06 92 ALA A N 1
ATOM 715 C CA . ALA A 1 92 ? -14.583 1.811 0.766 1.00 85.06 92 ALA A CA 1
ATOM 716 C C . ALA A 1 92 ? -13.181 2.428 0.636 1.00 85.06 92 ALA A C 1
ATOM 718 O O . ALA A 1 92 ? -12.860 2.985 -0.412 1.00 85.06 92 ALA A O 1
ATOM 719 N N . GLN A 1 93 ? -12.347 2.325 1.676 1.00 85.62 93 GLN A N 1
ATOM 720 C CA . GLN A 1 93 ? -10.969 2.820 1.652 1.00 85.62 93 GLN A CA 1
ATOM 721 C C . GLN A 1 93 ? -10.093 2.004 0.698 1.00 85.62 93 GLN A C 1
ATOM 723 O O . GLN A 1 93 ? -9.464 2.591 -0.179 1.00 85.62 93 GLN A O 1
ATOM 728 N N . LEU A 1 94 ? -10.121 0.667 0.783 1.00 87.38 94 LEU A N 1
ATOM 729 C CA . LEU A 1 94 ? -9.342 -0.182 -0.127 1.00 87.38 94 LEU A CA 1
ATOM 730 C C . LEU A 1 94 ? -9.756 0.034 -1.582 1.00 87.38 94 LEU A C 1
ATOM 732 O O . LEU A 1 94 ? -8.887 0.151 -2.435 1.00 87.38 94 LEU A O 1
ATOM 736 N N . LYS A 1 95 ? -11.056 0.185 -1.870 1.00 91.62 95 LYS A N 1
ATOM 737 C CA . LYS A 1 95 ? -11.520 0.512 -3.231 1.00 91.62 95 LYS A CA 1
ATOM 738 C C . LYS A 1 95 ? -10.913 1.811 -3.768 1.00 91.62 95 LYS A C 1
ATOM 740 O O . LYS A 1 95 ? -10.554 1.872 -4.938 1.00 91.62 95 LYS A O 1
ATOM 745 N N . ARG A 1 96 ? -10.770 2.840 -2.923 1.00 93.88 96 ARG A N 1
ATOM 746 C CA . ARG A 1 96 ? -10.116 4.101 -3.314 1.00 93.88 96 ARG A CA 1
ATOM 747 C C . ARG A 1 96 ? -8.629 3.899 -3.600 1.00 93.88 96 ARG A C 1
ATOM 749 O O . ARG A 1 96 ? -8.135 4.471 -4.562 1.00 93.88 96 ARG A O 1
ATOM 756 N N . PHE A 1 97 ? -7.928 3.098 -2.800 1.00 95.44 97 PHE A N 1
ATOM 757 C CA . PHE A 1 97 ? -6.504 2.824 -3.021 1.00 95.44 97 PHE A CA 1
ATOM 758 C C . PHE A 1 97 ? -6.251 1.946 -4.251 1.00 95.44 97 PHE A C 1
ATOM 760 O O . PHE A 1 97 ? -5.302 2.208 -4.983 1.00 95.44 97 PHE A O 1
ATOM 767 N N . VAL A 1 98 ? -7.121 0.966 -4.525 1.00 95.06 98 VAL A N 1
ATOM 768 C CA . VAL A 1 98 ? -7.097 0.196 -5.781 1.00 95.06 98 VAL A CA 1
ATOM 769 C C . VAL A 1 98 ? -7.242 1.141 -6.971 1.00 95.06 98 VAL A C 1
ATOM 771 O O . VAL A 1 98 ? -6.367 1.156 -7.828 1.00 95.06 98 VAL A O 1
ATOM 774 N N . TRP A 1 99 ? -8.262 2.006 -6.960 1.00 95.75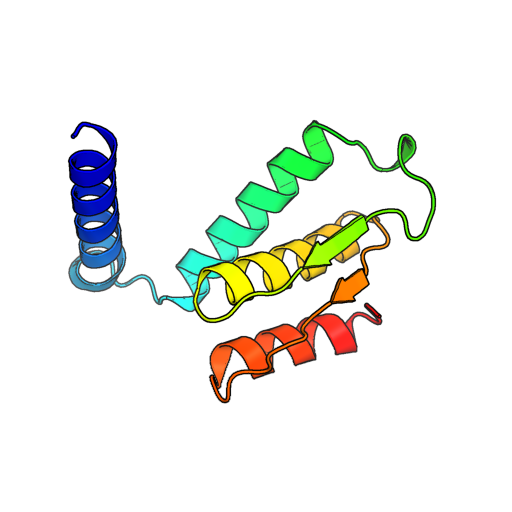 99 TRP A N 1
ATOM 775 C CA . TRP A 1 99 ? -8.472 2.992 -8.025 1.00 95.75 99 TRP A CA 1
ATOM 776 C C . TRP A 1 99 ? -7.238 3.875 -8.256 1.00 95.75 99 TRP A C 1
ATOM 778 O O . TRP A 1 99 ? -6.830 4.106 -9.386 1.00 95.75 99 TRP A O 1
ATOM 788 N N . GLN A 1 100 ? -6.591 4.343 -7.186 1.00 96.31 100 GLN A N 1
ATOM 789 C CA . GLN A 1 100 ? -5.360 5.132 -7.305 1.00 96.31 100 GLN A CA 1
ATOM 790 C C . GLN A 1 100 ? -4.201 4.352 -7.944 1.00 96.31 100 GLN A C 1
ATOM 792 O O . GLN A 1 100 ? -3.391 4.955 -8.640 1.00 96.31 100 GLN A O 1
ATOM 797 N N . CYS A 1 101 ? -4.094 3.042 -7.704 1.00 96.56 101 CYS A N 1
ATOM 798 C CA . CYS A 1 101 ? -3.089 2.202 -8.361 1.00 96.56 101 CYS A CA 1
ATOM 799 C C . CYS A 1 101 ? -3.416 2.011 -9.850 1.00 96.56 101 CYS A C 1
ATOM 801 O O . CYS A 1 101 ? -2.531 2.145 -10.694 1.00 96.56 101 CYS A O 1
ATOM 803 N N . GLU A 1 102 ? -4.686 1.764 -10.174 1.00 95.38 102 GLU A N 1
ATOM 804 C CA . GLU A 1 102 ? -5.170 1.589 -11.550 1.00 95.38 102 GLU A CA 1
ATOM 805 C C . GLU A 1 102 ? -4.968 2.857 -12.396 1.00 95.38 102 GLU A C 1
ATOM 807 O O . GLU A 1 102 ? -4.446 2.778 -13.507 1.00 95.38 102 GLU A O 1
ATOM 812 N N . GLU A 1 103 ? -5.262 4.041 -11.845 1.00 97.19 103 GLU A N 1
ATOM 813 C CA . GLU A 1 103 ? -5.018 5.341 -12.500 1.00 97.19 103 GLU A CA 1
ATOM 814 C C . GLU A 1 103 ? -3.523 5.621 -12.738 1.00 97.19 103 GLU A C 1
ATOM 816 O O . GLU A 1 103 ? -3.155 6.457 -13.564 1.00 97.19 103 GLU A O 1
ATOM 821 N N . MET A 1 104 ? -2.641 4.906 -12.037 1.00 95.38 104 MET A N 1
ATOM 822 C CA . MET A 1 104 ? -1.194 4.929 -12.258 1.00 95.38 104 MET A CA 1
ATOM 823 C C . MET A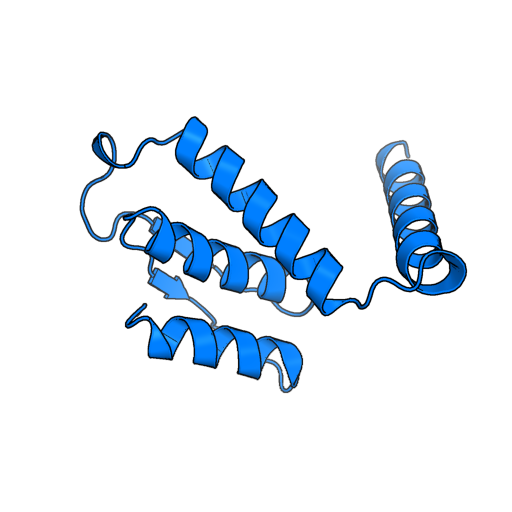 1 104 ? -0.711 3.831 -13.218 1.00 95.38 104 MET A C 1
ATOM 825 O O . MET A 1 104 ? 0.499 3.611 -13.344 1.00 95.38 104 MET A O 1
ATOM 829 N N . PHE A 1 105 ? -1.636 3.160 -13.912 1.00 93.25 105 PHE A N 1
ATOM 830 C CA . PHE A 1 105 ? -1.375 2.055 -14.836 1.00 93.25 105 PHE A CA 1
ATOM 831 C C . PHE A 1 105 ? -0.586 0.912 -14.185 1.00 93.25 105 PHE A C 1
ATOM 833 O O . PHE A 1 105 ? 0.278 0.299 -14.819 1.00 93.25 105 PHE A O 1
ATOM 840 N N . VAL A 1 106 ? -0.836 0.665 -12.897 1.00 93.25 106 VAL A N 1
ATOM 841 C CA . VAL A 1 106 ? -0.321 -0.513 -12.204 1.00 93.25 106 VAL A CA 1
ATOM 842 C C . VAL A 1 106 ? -1.242 -1.697 -12.522 1.00 93.25 106 VAL A C 1
ATOM 844 O O . VAL A 1 106 ? -2.444 -1.579 -12.277 1.00 93.25 106 VAL A O 1
ATOM 847 N N . PRO A 1 107 ? -0.705 -2.797 -13.077 1.00 85.44 107 PRO A N 1
ATOM 848 C CA . PRO A 1 107 ? -1.473 -3.998 -13.384 1.00 85.44 107 PRO A CA 1
ATOM 849 C C . PRO A 1 107 ? -1.809 -4.848 -12.151 1.00 85.44 107 PRO A C 1
ATOM 851 O O . PRO A 1 107 ? -1.090 -4.765 -11.120 1.00 85.44 107 PRO A O 1
#

Foldseek 3Di:
DVVVVVVVVVVVVVCCCCPVVVDDPLNVLLVLLVVVLVVCCVVQPQVNDDAAPAEFEADDDSSNSSSLSVLLVCLVSVHQYAYDDPDDDPDPSSVVSVVSNVVSVHD